Protein AF-A0A538FXE3-F1 (afdb_monomer)

Nearest PDB structures (foldseek):
  2egu-assembly1_A  TM=6.559E-01  e=1.914E-01  Geobacillus kaustophilus HTA426
  3vyw-assembly1_A  TM=4.425E-01  e=5.294E-02  Aquifex aeolicus VF5
  3vyw-assembly3_C  TM=4.329E-01  e=4.948E-02  Aquifex aeolicus VF5
  5d87-assembly1_A-2  TM=6.569E-01  e=1.667E+00  Staphylococcus aureus subsp. aureus str. Newman
  5b1i-assembly4_H  TM=5.007E-01  e=3.277E+00  Lactiplantibacillus plantarum WCFS1

Mean predicted aligned error: 6.43 Å

pLDDT: mean 82.27, std 12.7, range [37.41, 96.88]

Radius of gyration: 13.16 Å; Cα contacts (8 Å, |Δi|>4): 90; chains: 1; bounding box: 30×28×35 Å

Secondary structure (DSSP, 8-state):
-HHHHHHTTS--SEEEEEHHHHHH-HHHHHHHHHH-TT-EEEEEE-TTSPPPSSEEEESS--HHHHHHHHHHHHHTTTT--

Solvent-accessible surface area (backbone atoms only — not comparable to full-atom values):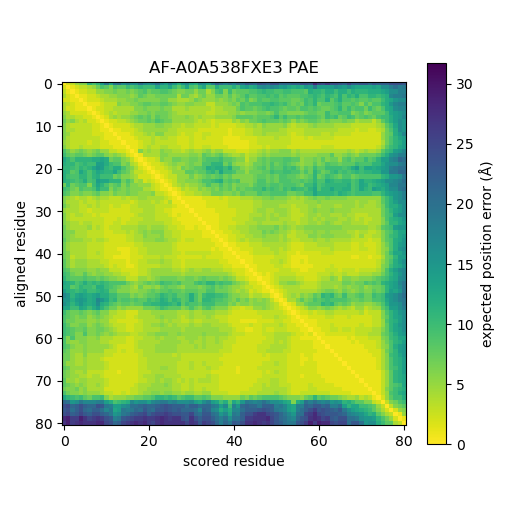 5030 Å² total; per-residue (Å²): 114,66,69,60,61,43,57,77,74,44,91,58,66,67,47,80,43,46,57,66,56,44,70,79,37,60,65,53,64,57,53,48,35,73,77,37,76,80,47,30,63,37,38,38,35,56,77,89,52,78,88,63,94,76,50,72,46,53,48,88,69,54,73,66,56,52,50,52,53,50,51,55,60,62,52,78,68,74,84,79,125

Sequence (81 aa):
MEALKLGERVRIDVLVDSLQLCRERPAFVERLRSIQPELRLVRVLDPDEPSSDGLTLRRPFSLEDLESAIAQALTRERLIG

Structure (mmCIF, N/CA/C/O backbone):
data_AF-A0A538FXE3-F1
#
_entry.id   AF-A0A538FXE3-F1
#
loop_
_atom_site.group_PDB
_atom_site.id
_atom_site.type_symbol
_atom_site.lab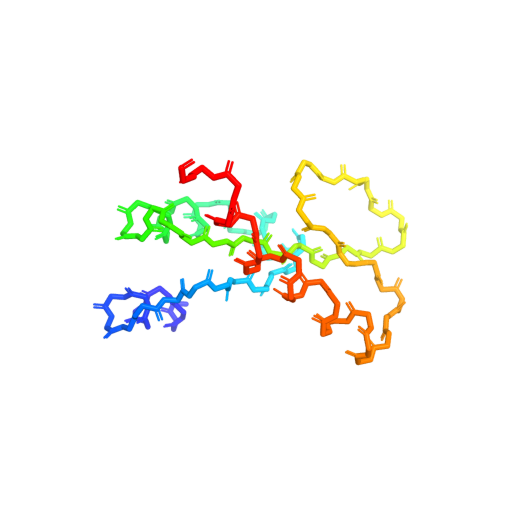el_atom_id
_atom_site.label_alt_id
_atom_site.label_comp_id
_atom_site.label_asym_id
_atom_site.label_entity_id
_atom_site.label_seq_id
_atom_site.pdbx_PDB_ins_code
_atom_site.Cartn_x
_atom_site.Cartn_y
_atom_site.Cartn_z
_atom_site.occupancy
_atom_site.B_iso_or_equiv
_atom_site.auth_seq_id
_atom_site.auth_comp_id
_atom_site.auth_asym_id
_atom_site.auth_atom_id
_atom_site.pdbx_PDB_model_num
ATOM 1 N N . MET A 1 1 ? -10.831 12.261 -4.420 1.00 57.34 1 MET A N 1
ATOM 2 C CA . MET A 1 1 ? -11.628 12.465 -3.185 1.00 57.34 1 MET A CA 1
ATOM 3 C C . MET A 1 1 ? -12.427 11.232 -2.781 1.00 57.34 1 MET A C 1
ATOM 5 O O . MET A 1 1 ? -12.750 11.118 -1.609 1.00 57.34 1 MET A O 1
ATOM 9 N N . GLU A 1 2 ? -12.734 10.319 -3.704 1.00 69.69 2 GLU A N 1
ATOM 10 C CA . GLU A 1 2 ? -13.530 9.118 -3.426 1.00 69.69 2 GLU A CA 1
ATOM 11 C C . GLU A 1 2 ? -12.856 8.151 -2.437 1.00 69.69 2 GLU A C 1
ATOM 13 O O . GLU A 1 2 ? -13.474 7.788 -1.446 1.00 69.69 2 GLU A O 1
ATOM 18 N N . ALA A 1 3 ? -11.561 7.861 -2.601 1.00 67.94 3 ALA A N 1
ATOM 19 C CA . ALA A 1 3 ? -10.831 6.957 -1.705 1.00 67.94 3 ALA A CA 1
ATOM 20 C C . ALA A 1 3 ? -10.690 7.467 -0.252 1.00 67.94 3 ALA A C 1
ATOM 22 O O . ALA A 1 3 ? -10.72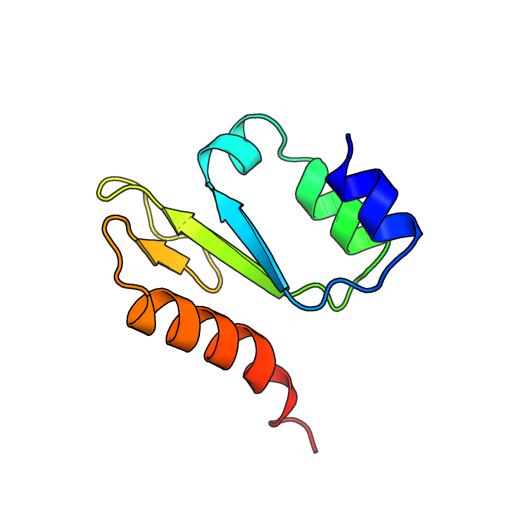6 6.671 0.679 1.00 67.94 3 ALA A O 1
ATOM 23 N N . LEU A 1 4 ? -10.589 8.787 -0.030 1.00 73.81 4 LEU A N 1
ATOM 24 C CA . LEU A 1 4 ? -10.545 9.344 1.333 1.00 73.81 4 LEU A CA 1
ATOM 25 C C . LEU A 1 4 ? -11.910 9.209 2.024 1.00 73.81 4 LEU A C 1
ATOM 27 O O . LEU A 1 4 ? -11.988 8.746 3.153 1.00 73.81 4 LEU A O 1
ATOM 31 N N . LYS A 1 5 ? -12.988 9.558 1.309 1.00 81.00 5 LYS A N 1
ATOM 32 C CA . LYS A 1 5 ? -14.366 9.384 1.794 1.00 81.00 5 LYS A CA 1
ATOM 33 C C . LYS A 1 5 ? -14.701 7.913 2.043 1.00 81.00 5 LYS A C 1
ATOM 35 O O . LYS A 1 5 ? -15.509 7.606 2.912 1.00 81.00 5 LYS A O 1
ATOM 40 N N . LEU A 1 6 ? -14.103 7.011 1.266 1.00 80.75 6 LEU A N 1
ATOM 41 C CA . LEU A 1 6 ? -14.217 5.575 1.474 1.00 80.75 6 LEU A CA 1
ATOM 42 C C . LEU A 1 6 ? -13.502 5.158 2.766 1.00 80.75 6 LEU A C 1
ATOM 44 O O . LEU A 1 6 ? -14.107 4.474 3.581 1.00 80.75 6 LEU A O 1
ATOM 48 N N . GLY A 1 7 ? -12.287 5.653 3.014 1.00 78.25 7 GLY A N 1
ATOM 49 C CA . GLY A 1 7 ? -11.554 5.416 4.264 1.00 78.25 7 GLY A CA 1
ATOM 50 C C . GLY A 1 7 ? -12.229 5.956 5.533 1.00 78.25 7 GLY A C 1
ATOM 51 O O . GLY A 1 7 ? -11.931 5.508 6.632 1.00 78.25 7 GLY A O 1
ATOM 52 N N . GLU A 1 8 ? -13.175 6.882 5.418 1.00 82.94 8 GLU A N 1
ATOM 53 C CA . GLU A 1 8 ? -14.006 7.304 6.558 1.00 82.94 8 GLU A CA 1
ATOM 54 C C . GLU A 1 8 ? -15.143 6.311 6.866 1.00 82.94 8 GLU A C 1
ATOM 56 O O . GLU A 1 8 ? -15.763 6.388 7.923 1.00 82.94 8 GLU A O 1
ATOM 61 N N . ARG A 1 9 ? -15.451 5.393 5.940 1.00 87.44 9 ARG A N 1
ATOM 62 C CA . ARG A 1 9 ? -16.620 4.497 5.998 1.00 87.44 9 ARG A CA 1
ATOM 63 C C . ARG A 1 9 ? -16.260 3.022 6.099 1.00 87.44 9 ARG A C 1
ATOM 65 O O . ARG A 1 9 ? -17.062 2.246 6.609 1.00 87.44 9 ARG A O 1
ATOM 72 N N . VAL A 1 10 ? -15.098 2.630 5.584 1.00 87.12 10 VAL A N 1
ATOM 73 C CA . VAL A 1 10 ? -14.621 1.245 5.596 1.00 87.12 10 VAL A CA 1
ATOM 74 C C . VAL A 1 10 ? -13.173 1.186 6.049 1.00 87.12 10 VAL A C 1
ATOM 76 O O . VAL A 1 10 ? -12.379 2.075 5.738 1.00 87.12 10 VAL A O 1
ATOM 79 N N . ARG A 1 11 ? -12.823 0.106 6.746 1.00 87.50 11 ARG A N 1
ATOM 80 C CA . ARG A 1 11 ? -11.431 -0.250 7.014 1.00 87.50 11 ARG A CA 1
ATOM 81 C C . ARG A 1 11 ? -10.777 -0.704 5.709 1.00 87.50 11 ARG A C 1
ATOM 83 O O . ARG A 1 11 ? -11.342 -1.516 4.983 1.00 87.50 11 ARG A O 1
ATOM 90 N N . ILE A 1 12 ? -9.603 -0.162 5.424 1.00 89.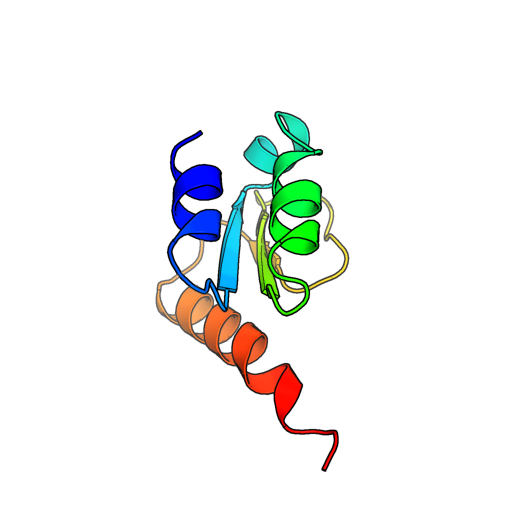00 12 ILE A N 1
ATOM 91 C CA . ILE A 1 12 ? -8.763 -0.511 4.286 1.00 89.00 12 ILE A CA 1
ATOM 92 C C . ILE A 1 12 ? -7.493 -1.122 4.869 1.00 89.00 12 ILE A C 1
ATOM 94 O O . ILE A 1 12 ? -6.685 -0.421 5.471 1.00 89.00 12 ILE A O 1
ATOM 98 N N . ASP A 1 13 ? -7.310 -2.427 4.693 1.00 88.00 13 ASP A N 1
ATOM 99 C CA . ASP A 1 13 ? -6.112 -3.108 5.199 1.00 88.00 13 ASP A CA 1
ATOM 100 C C . ASP A 1 13 ? -4.890 -2.828 4.320 1.00 88.00 13 ASP A C 1
ATOM 102 O O . ASP A 1 13 ? -3.779 -2.645 4.817 1.00 88.00 13 ASP A O 1
ATOM 106 N N . VAL A 1 14 ? -5.098 -2.748 3.001 1.00 90.44 14 VAL A N 1
ATOM 107 C CA . VAL A 1 14 ? -4.039 -2.510 2.016 1.00 90.44 14 VAL A CA 1
ATOM 108 C C . VAL A 1 14 ? -4.487 -1.465 1.001 1.00 90.44 14 VAL A C 1
ATOM 110 O O . VAL A 1 14 ? -5.505 -1.625 0.329 1.00 90.44 14 VAL A O 1
ATOM 113 N N . LEU A 1 15 ? -3.686 -0.413 0.851 1.00 89.69 15 LEU A N 1
ATOM 114 C CA . LEU A 1 15 ? -3.772 0.537 -0.250 1.00 89.69 15 LEU A CA 1
ATOM 115 C C . LEU A 1 15 ? -2.695 0.209 -1.285 1.00 89.69 15 LEU A C 1
ATOM 117 O O . LEU A 1 15 ? -1.503 0.202 -0.973 1.00 89.69 15 LEU A O 1
ATOM 121 N N . VAL A 1 16 ? -3.117 -0.016 -2.527 1.00 90.06 16 VAL A N 1
ATOM 122 C CA . VAL A 1 16 ? -2.217 -0.073 -3.682 1.00 90.06 16 VAL A CA 1
ATOM 123 C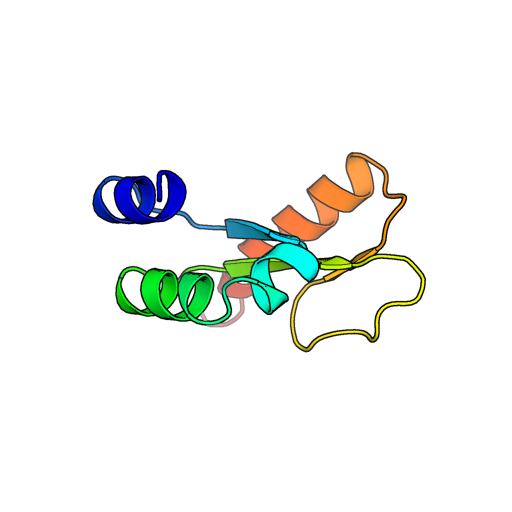 C . VAL A 1 16 ? -2.231 1.295 -4.345 1.00 90.06 16 VAL A C 1
ATOM 125 O O . VAL A 1 16 ? -3.289 1.759 -4.771 1.00 90.06 16 VAL A O 1
ATOM 128 N N . ASP A 1 17 ? -1.075 1.948 -4.414 1.00 87.38 17 ASP A N 1
ATOM 129 C CA . ASP A 1 17 ? -0.958 3.288 -4.987 1.00 87.38 17 ASP A CA 1
ATOM 130 C C . ASP A 1 17 ? 0.207 3.389 -5.973 1.00 87.38 17 ASP A C 1
ATOM 132 O O . ASP A 1 17 ? 1.236 2.747 -5.794 1.00 87.38 17 ASP A O 1
ATOM 136 N N . SER A 1 18 ? 0.068 4.217 -7.004 1.00 82.69 18 SER A N 1
ATOM 137 C CA . SER A 1 18 ? 1.158 4.541 -7.930 1.00 82.69 18 SER A CA 1
ATOM 138 C C . SER A 1 18 ? 2.003 5.701 -7.407 1.00 82.69 18 SER A C 1
ATOM 140 O O . SER A 1 18 ? 1.479 6.640 -6.802 1.00 82.69 18 SER A O 1
ATOM 142 N N . LEU A 1 19 ? 3.311 5.695 -7.685 1.00 72.00 19 LEU A N 1
ATOM 143 C CA . LEU A 1 19 ? 4.184 6.795 -7.259 1.00 72.00 19 LEU A CA 1
ATOM 144 C C . LEU A 1 19 ? 3.757 8.150 -7.850 1.00 72.00 19 LEU A C 1
ATOM 146 O O . LEU A 1 19 ? 3.929 9.181 -7.200 1.00 72.00 19 LEU A O 1
ATOM 150 N N . GLN A 1 20 ? 3.149 8.153 -9.040 1.00 70.88 20 GLN A N 1
ATOM 151 C CA . GLN A 1 20 ? 2.580 9.351 -9.664 1.00 70.88 20 GLN A CA 1
ATOM 152 C C . GLN A 1 20 ? 1.493 9.991 -8.791 1.00 70.88 20 GLN A C 1
ATOM 154 O O . GLN A 1 20 ? 1.567 11.186 -8.508 1.00 70.88 20 GLN A O 1
ATOM 159 N N . LEU A 1 21 ? 0.550 9.204 -8.263 1.00 68.06 21 LEU A N 1
ATOM 160 C CA . LEU A 1 21 ? -0.494 9.720 -7.373 1.00 68.06 21 LEU A CA 1
ATOM 161 C C . LEU A 1 21 ? 0.093 10.242 -6.049 1.00 68.06 21 LEU A C 1
ATOM 163 O O . LEU A 1 21 ? -0.339 11.280 -5.549 1.00 68.06 21 LEU A O 1
ATOM 167 N N . CYS A 1 22 ? 1.116 9.568 -5.510 1.00 67.81 22 CYS A N 1
ATOM 168 C CA . CYS A 1 22 ? 1.870 10.046 -4.347 1.00 67.81 22 CYS A CA 1
ATOM 169 C C . CYS A 1 22 ? 2.578 11.385 -4.618 1.00 67.81 22 CYS A C 1
ATOM 171 O O . CYS A 1 22 ? 2.586 12.252 -3.746 1.00 67.81 22 CYS A O 1
ATOM 173 N N . ARG A 1 23 ? 3.164 11.582 -5.807 1.00 70.88 23 ARG A N 1
ATOM 174 C CA . ARG A 1 23 ? 3.802 12.855 -6.196 1.00 70.88 23 ARG A CA 1
ATOM 175 C C . ARG A 1 23 ? 2.782 13.974 -6.374 1.00 70.88 23 ARG A C 1
ATOM 177 O O . ARG A 1 23 ? 3.017 15.089 -5.922 1.00 70.88 23 ARG A O 1
ATOM 184 N N . GLU A 1 24 ? 1.648 13.678 -6.998 1.00 75.19 24 GLU A N 1
ATOM 185 C CA . GLU A 1 24 ? 0.571 14.650 -7.199 1.00 75.19 24 GLU A CA 1
ATOM 186 C C . GLU A 1 24 ? -0.144 15.007 -5.892 1.00 75.19 24 GLU A C 1
ATOM 188 O O . GLU A 1 24 ? -0.657 16.118 -5.737 1.00 75.19 24 GLU A O 1
ATOM 193 N N . ARG A 1 25 ? -0.228 14.057 -4.952 1.00 73.81 25 ARG A N 1
ATOM 194 C CA . ARG A 1 25 ? -1.005 14.188 -3.712 1.00 73.81 25 ARG A CA 1
ATOM 195 C C . ARG A 1 25 ? -0.296 13.544 -2.517 1.00 73.81 25 ARG A C 1
ATOM 197 O O . ARG A 1 25 ? -0.843 12.621 -1.911 1.00 73.81 25 ARG A O 1
ATOM 204 N N . PRO A 1 26 ? 0.854 14.083 -2.085 1.00 70.19 26 PRO A N 1
ATOM 205 C CA . PRO A 1 26 ? 1.637 13.509 -0.987 1.00 70.19 26 PRO A CA 1
ATOM 206 C C . PRO A 1 26 ? 0.848 13.435 0.328 1.00 70.19 26 PRO A C 1
ATOM 208 O O . PRO A 1 26 ? 0.993 12.495 1.101 1.00 70.19 26 PRO A O 1
ATOM 211 N N . ALA A 1 27 ? -0.071 14.379 0.551 1.00 79.94 27 ALA A N 1
ATOM 212 C CA . ALA A 1 27 ? -0.917 14.407 1.739 1.00 79.94 27 ALA A CA 1
ATOM 213 C C . ALA A 1 27 ? -2.037 13.347 1.746 1.00 79.94 27 ALA A C 1
ATOM 215 O O . ALA A 1 27 ? -2.708 13.193 2.762 1.00 79.94 27 ALA A O 1
ATOM 216 N N . PHE A 1 28 ? -2.306 12.645 0.639 1.00 83.25 28 PHE A N 1
ATOM 217 C CA . PHE A 1 28 ? -3.412 11.683 0.585 1.00 83.25 28 PHE A CA 1
ATOM 218 C C . PHE A 1 28 ? -3.153 10.468 1.481 1.00 83.25 28 PHE A C 1
ATOM 220 O O . PHE A 1 28 ? -3.981 10.159 2.337 1.00 83.25 28 PHE A O 1
ATOM 227 N N . VAL A 1 29 ? -1.993 9.828 1.316 1.00 83.31 29 VAL A N 1
ATOM 228 C CA . VAL A 1 29 ? -1.603 8.653 2.108 1.00 83.31 29 VAL A CA 1
ATOM 229 C C . VAL A 1 29 ? -1.461 9.022 3.582 1.00 83.31 29 VAL A C 1
ATOM 231 O O . VAL A 1 29 ? -1.981 8.311 4.436 1.00 83.31 29 VAL A O 1
ATOM 234 N N . GLU A 1 30 ? -0.844 10.166 3.884 1.00 85.56 30 GLU A N 1
ATOM 235 C CA . GLU A 1 30 ? -0.679 10.643 5.263 1.00 85.56 30 GLU A CA 1
ATOM 236 C C . GLU A 1 30 ? -2.023 10.913 5.947 1.00 85.56 30 GLU A C 1
ATOM 238 O O . GLU A 1 30 ? -2.246 10.505 7.086 1.00 85.56 30 GLU A O 1
ATOM 243 N N . ARG A 1 31 ? -2.978 11.523 5.235 1.00 86.88 31 ARG A N 1
ATOM 244 C CA . ARG A 1 31 ? -4.332 11.713 5.770 1.00 86.88 31 ARG A CA 1
ATOM 245 C C . ARG A 1 31 ? -5.047 10.387 5.989 1.00 86.88 31 ARG A C 1
ATOM 247 O O . ARG A 1 31 ? -5.688 10.226 7.023 1.00 86.88 31 ARG A O 1
ATOM 254 N N . LEU A 1 32 ? -4.935 9.438 5.062 1.00 86.62 32 LEU A N 1
ATOM 255 C CA . LEU A 1 32 ? -5.571 8.132 5.225 1.00 86.62 32 LEU A CA 1
ATOM 256 C C . LEU A 1 32 ? -4.964 7.353 6.401 1.00 86.62 32 LEU A C 1
ATOM 258 O O . LEU A 1 32 ? -5.710 6.785 7.188 1.00 86.62 32 LEU A O 1
ATOM 262 N N . ARG A 1 33 ? -3.641 7.425 6.590 1.00 86.75 33 ARG A N 1
ATOM 263 C CA . ARG A 1 33 ? -2.941 6.869 7.760 1.00 86.75 33 ARG A CA 1
ATOM 264 C C . ARG A 1 33 ? -3.335 7.535 9.074 1.00 86.75 33 ARG A C 1
ATOM 266 O O . ARG A 1 33 ? -3.398 6.856 10.089 1.00 86.75 33 ARG A O 1
ATOM 273 N N . SER A 1 34 ? -3.640 8.835 9.064 1.00 89.06 34 SER A N 1
ATOM 274 C CA . SER A 1 34 ? -4.138 9.518 10.268 1.00 89.06 34 SER A CA 1
ATOM 275 C C . SER A 1 34 ? -5.504 8.991 10.728 1.00 89.06 34 SER A C 1
ATOM 277 O O . SER A 1 34 ? -5.786 8.990 11.922 1.00 89.06 34 SER A O 1
ATOM 279 N N . ILE A 1 35 ? -6.331 8.516 9.789 1.00 89.19 35 ILE A N 1
ATOM 280 C CA . ILE A 1 35 ? -7.643 7.910 10.064 1.00 89.19 35 ILE A CA 1
ATOM 281 C C . ILE A 1 35 ? -7.485 6.414 10.371 1.00 89.19 35 ILE A C 1
ATOM 283 O O . ILE A 1 35 ? -8.165 5.884 11.245 1.00 89.19 35 ILE A O 1
ATOM 287 N N . GLN A 1 36 ? -6.589 5.735 9.653 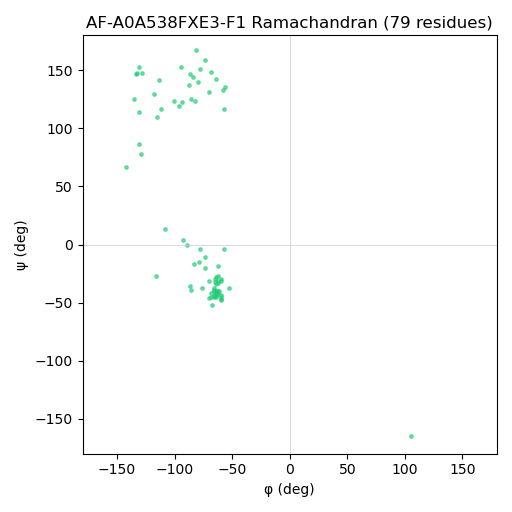1.00 89.19 36 GLN A N 1
ATOM 288 C CA . GLN A 1 36 ? -6.361 4.293 9.729 1.00 89.19 36 GLN A CA 1
ATOM 289 C C . GLN A 1 36 ? -4.859 3.998 9.867 1.00 89.19 36 GLN A C 1
ATOM 291 O O . GLN A 1 36 ? -4.180 3.760 8.866 1.00 89.19 36 GLN A O 1
ATOM 296 N N . PRO A 1 37 ? -4.317 3.999 11.098 1.00 87.44 37 PRO A N 1
ATOM 297 C CA . PRO A 1 37 ? -2.882 3.818 11.330 1.00 87.44 37 PRO A CA 1
ATOM 298 C C . PRO A 1 37 ? -2.348 2.457 10.868 1.00 87.44 37 PRO A C 1
ATOM 300 O O . PRO A 1 37 ? -1.180 2.342 10.509 1.00 87.44 37 PRO A O 1
ATOM 303 N N . GLU A 1 38 ? -3.208 1.435 10.849 1.00 88.19 38 GLU A N 1
ATOM 304 C CA . GLU A 1 38 ? -2.866 0.069 10.430 1.00 88.19 38 GLU A CA 1
ATOM 305 C C . GLU A 1 38 ? -2.782 -0.099 8.901 1.00 88.19 38 GLU A C 1
ATOM 307 O O . GLU A 1 38 ? -2.409 -1.169 8.418 1.00 88.19 38 GLU A O 1
ATOM 312 N N . LEU A 1 39 ? -3.097 0.951 8.131 1.00 88.31 39 LEU A N 1
ATOM 313 C CA . LEU A 1 39 ? -3.091 0.927 6.672 1.00 88.31 39 LEU A CA 1
ATOM 314 C C . LEU A 1 39 ? -1.717 0.519 6.116 1.00 88.31 39 LEU A C 1
ATOM 316 O O . LEU A 1 39 ? -0.723 1.253 6.221 1.00 88.31 39 LEU A O 1
ATOM 320 N N . ARG A 1 40 ? -1.683 -0.615 5.413 1.00 88.62 40 ARG A N 1
ATOM 321 C CA . ARG A 1 40 ? -0.507 -1.083 4.672 1.00 88.62 40 ARG A CA 1
ATOM 322 C C . ARG A 1 40 ? -0.478 -0.420 3.297 1.00 88.62 40 ARG A C 1
ATOM 324 O O . ARG A 1 40 ? -1.514 -0.214 2.669 1.00 88.62 40 ARG A O 1
ATOM 331 N N . LEU A 1 41 ? 0.719 -0.115 2.805 1.00 88.56 41 LEU A N 1
ATOM 332 C CA . LEU A 1 41 ? 0.911 0.487 1.486 1.00 88.56 41 LEU A CA 1
ATOM 333 C C . LEU A 1 41 ? 1.724 -0.451 0.593 1.00 88.56 41 LEU A C 1
ATOM 335 O O . LEU A 1 41 ? 2.812 -0.877 0.984 1.00 88.56 41 LEU A O 1
ATOM 339 N N . VAL A 1 42 ? 1.218 -0.699 -0.613 1.00 91.31 42 VAL A N 1
ATOM 340 C CA . VAL A 1 42 ? 1.965 -1.301 -1.723 1.00 91.31 42 VAL A CA 1
ATOM 341 C C . VAL A 1 42 ? 2.131 -0.235 -2.799 1.00 91.31 42 VAL A C 1
ATOM 343 O O . VAL A 1 42 ? 1.143 0.251 -3.351 1.00 91.31 42 VAL A O 1
ATOM 346 N N . ARG A 1 43 ? 3.374 0.161 -3.089 1.00 90.19 43 ARG A N 1
ATOM 347 C CA . ARG A 1 43 ? 3.658 1.174 -4.115 1.00 90.19 43 ARG A CA 1
ATOM 348 C C . ARG A 1 43 ? 3.947 0.543 -5.466 1.00 90.19 43 ARG A C 1
ATOM 350 O O . ARG A 1 43 ? 4.905 -0.210 -5.606 1.00 90.19 43 ARG A O 1
ATOM 357 N N . VAL A 1 44 ? 3.169 0.925 -6.466 1.00 91.56 44 VAL A N 1
ATOM 358 C CA . VAL A 1 44 ? 3.428 0.619 -7.866 1.00 91.56 44 VAL A CA 1
ATOM 359 C C . VAL A 1 44 ? 4.433 1.622 -8.423 1.00 91.56 44 VAL A C 1
ATOM 361 O O . VAL A 1 44 ? 4.201 2.832 -8.369 1.00 91.56 44 VAL A O 1
ATOM 364 N N . LEU A 1 45 ? 5.536 1.096 -8.945 1.00 90.31 45 LEU A N 1
ATOM 365 C CA . LEU A 1 45 ? 6.647 1.853 -9.512 1.00 90.31 45 LEU A CA 1
ATOM 366 C C . LEU A 1 45 ? 6.750 1.590 -11.014 1.00 90.31 45 LEU A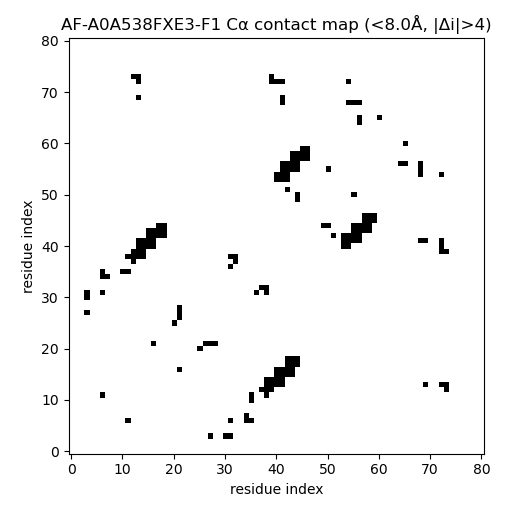 C 1
ATOM 368 O O . LEU A 1 45 ? 6.588 0.449 -11.459 1.00 90.31 45 LEU A O 1
ATOM 372 N N . ASP A 1 46 ? 7.069 2.621 -11.786 1.00 90.12 46 ASP A N 1
ATOM 373 C CA . ASP A 1 46 ? 7.536 2.435 -13.162 1.00 90.12 46 ASP A CA 1
ATOM 374 C C . ASP A 1 46 ? 8.997 1.899 -13.157 1.00 90.12 46 ASP A C 1
ATOM 376 O O . ASP A 1 46 ? 9.696 2.020 -12.142 1.00 90.12 46 ASP A O 1
ATO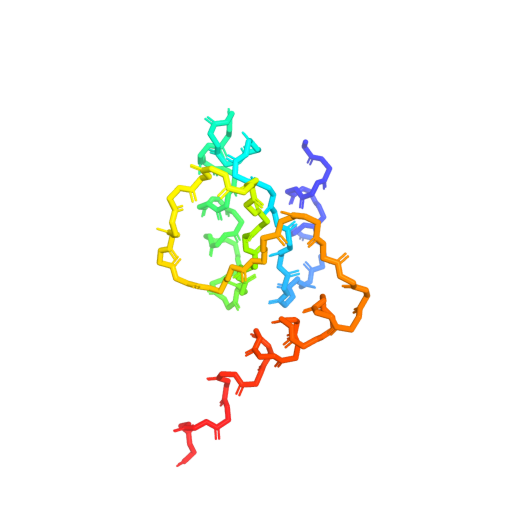M 380 N N . PRO A 1 47 ? 9.482 1.257 -14.243 1.00 86.88 47 PRO A N 1
ATOM 381 C CA . PRO A 1 47 ? 10.779 0.564 -14.271 1.00 86.88 47 PRO A CA 1
ATOM 382 C C . PRO A 1 47 ? 11.960 1.423 -13.816 1.00 86.88 47 PRO A C 1
ATOM 384 O O . PRO A 1 47 ? 12.838 0.934 -13.106 1.00 86.88 47 PRO A O 1
ATOM 387 N N . ASP A 1 48 ? 11.937 2.702 -14.183 1.00 86.44 48 ASP A N 1
ATOM 388 C CA . ASP A 1 48 ? 13.014 3.663 -13.940 1.00 86.44 48 ASP A CA 1
ATOM 389 C C . ASP A 1 48 ? 12.873 4.394 -12.599 1.00 86.44 48 ASP A C 1
ATOM 391 O O . ASP A 1 48 ? 13.702 5.234 -12.243 1.0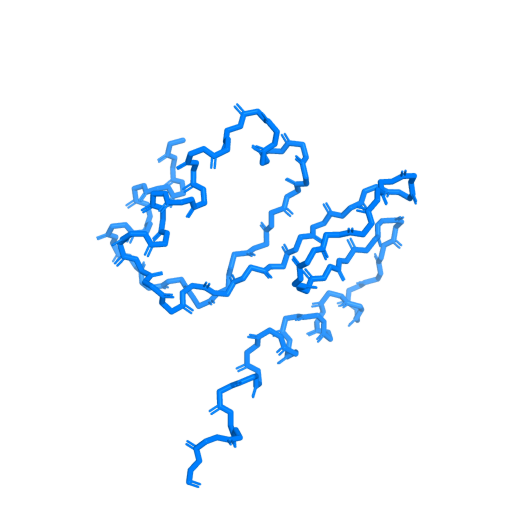0 86.44 48 ASP A O 1
ATOM 395 N N . GLU A 1 49 ? 11.821 4.102 -11.829 1.00 85.88 49 GLU A N 1
ATOM 396 C CA . GLU A 1 49 ? 11.606 4.770 -10.555 1.00 85.88 49 GLU A CA 1
ATOM 397 C C . GLU A 1 49 ? 12.495 4.174 -9.450 1.00 85.88 49 GLU A C 1
ATOM 399 O O . GLU A 1 49 ? 12.695 2.950 -9.364 1.00 85.88 49 GLU A O 1
ATOM 404 N N . PRO A 1 50 ? 13.056 5.033 -8.578 1.00 82.50 50 PRO A N 1
ATOM 405 C CA . PRO A 1 50 ? 13.853 4.572 -7.456 1.00 82.50 50 PRO A CA 1
ATOM 406 C C . PRO A 1 50 ? 12.980 3.753 -6.504 1.00 82.50 50 PRO A C 1
ATOM 408 O O . PRO A 1 50 ? 11.814 4.077 -6.265 1.00 82.50 50 PRO A O 1
ATOM 411 N N . SER A 1 51 ? 13.559 2.690 -5.943 1.00 76.25 51 SER A N 1
ATOM 412 C CA . SER A 1 51 ? 12.888 1.912 -4.905 1.00 76.25 51 SER A CA 1
ATOM 413 C C . SER A 1 51 ? 12.544 2.823 -3.724 1.00 76.25 51 SER A C 1
ATOM 415 O O . SER A 1 51 ? 13.370 3.613 -3.271 1.00 76.25 51 SER A O 1
ATOM 417 N N . SER A 1 52 ? 11.312 2.714 -3.241 1.00 71.62 52 SER A N 1
ATOM 418 C CA . SER A 1 52 ? 10.848 3.393 -2.032 1.00 71.62 52 SER A CA 1
ATOM 419 C C . SER A 1 52 ? 10.998 2.465 -0.836 1.00 71.62 52 SER A C 1
ATOM 421 O O . SER A 1 52 ? 10.858 1.252 -0.987 1.00 71.62 52 SER A O 1
ATOM 423 N N . ASP A 1 53 ? 11.165 3.036 0.357 1.00 68.75 53 ASP A N 1
ATOM 424 C CA . ASP A 1 53 ? 10.957 2.286 1.593 1.00 68.75 53 ASP A CA 1
ATOM 425 C C . ASP A 1 53 ? 9.541 1.700 1.622 1.00 68.75 53 ASP A C 1
ATOM 427 O O . ASP A 1 53 ? 8.560 2.377 1.284 1.00 68.75 53 ASP A O 1
ATOM 431 N N . GLY A 1 54 ? 9.450 0.431 2.019 1.00 79.00 54 GLY A N 1
ATOM 432 C CA . GLY A 1 54 ? 8.204 -0.327 2.071 1.00 79.00 54 GLY A CA 1
ATOM 433 C C . GLY A 1 54 ? 8.050 -1.356 0.952 1.00 79.00 54 GLY A C 1
ATOM 434 O O . GLY A 1 54 ? 9.012 -1.765 0.305 1.00 79.00 54 GLY A O 1
ATOM 435 N N . LEU A 1 55 ? 6.818 -1.835 0.781 1.00 88.75 55 LEU A N 1
ATOM 436 C CA . LEU A 1 55 ? 6.498 -2.877 -0.186 1.00 88.75 55 LEU A CA 1
ATOM 437 C C . LEU A 1 55 ? 6.235 -2.240 -1.550 1.00 88.75 55 LEU A C 1
ATOM 439 O O . LEU A 1 55 ? 5.422 -1.320 -1.664 1.00 88.75 55 LEU A O 1
ATOM 443 N N . THR A 1 56 ? 6.954 -2.696 -2.572 1.00 90.94 56 THR A N 1
ATOM 444 C CA . THR A 1 56 ? 6.919 -2.098 -3.911 1.00 90.94 56 THR A CA 1
ATOM 445 C C . THR A 1 56 ? 6.662 -3.158 -4.975 1.00 90.94 56 THR A C 1
ATOM 447 O O . THR A 1 56 ? 7.072 -4.305 -4.824 1.00 90.94 56 THR A O 1
ATOM 450 N N . LEU A 1 57 ? 5.973 -2.764 -6.044 1.00 92.31 57 LEU A N 1
ATOM 451 C CA . LEU A 1 57 ? 5.629 -3.599 -7.190 1.00 92.31 57 LEU A CA 1
ATOM 452 C C . LEU A 1 57 ? 6.002 -2.841 -8.471 1.00 92.31 57 LEU A C 1
ATOM 454 O O . LEU A 1 57 ? 5.437 -1.785 -8.753 1.00 92.31 57 LEU A O 1
ATOM 458 N N . ARG A 1 58 ? 6.984 -3.332 -9.233 1.00 91.50 58 ARG A N 1
ATOM 459 C CA . ARG A 1 58 ? 7.447 -2.665 -10.464 1.00 91.50 58 ARG A CA 1
ATOM 460 C C . ARG A 1 58 ? 6.620 -3.098 -11.666 1.00 91.50 58 ARG A C 1
ATOM 462 O O . ARG A 1 58 ? 6.348 -4.279 -11.829 1.00 91.50 58 ARG A O 1
ATOM 469 N N . ARG A 1 59 ? 6.248 -2.149 -12.524 1.00 91.06 59 ARG A N 1
ATOM 470 C CA . ARG A 1 59 ? 5.618 -2.435 -13.819 1.00 91.06 59 ARG A CA 1
ATOM 471 C C . ARG A 1 59 ? 6.658 -2.878 -14.863 1.00 91.06 59 ARG A C 1
ATOM 473 O O . ARG A 1 59 ? 7.780 -2.382 -14.821 1.00 91.06 59 ARG A O 1
ATOM 480 N N . PRO A 1 60 ? 6.263 -3.707 -15.849 1.00 93.75 60 PRO A N 1
ATOM 481 C CA . PRO A 1 60 ? 5.043 -4.515 -15.844 1.00 93.75 60 PRO A CA 1
ATOM 482 C C . PRO A 1 60 ? 5.132 -5.624 -14.782 1.00 93.75 60 PRO A C 1
ATOM 484 O O . PRO A 1 60 ? 6.213 -6.137 -14.516 1.00 93.75 60 PRO A O 1
ATOM 487 N N . PHE A 1 61 ? 3.994 -5.997 -14.198 1.00 93.31 61 PHE A N 1
ATOM 488 C CA . PHE A 1 61 ? 3.890 -7.093 -13.232 1.00 93.31 61 PHE A CA 1
ATOM 489 C C . PHE A 1 61 ? 2.742 -8.029 -13.612 1.00 93.31 61 PHE A C 1
ATOM 491 O O . PHE A 1 61 ? 1.771 -7.610 -14.251 1.00 93.31 61 PHE A O 1
ATOM 498 N N . SER A 1 62 ? 2.853 -9.293 -13.219 1.00 95.94 62 SER A N 1
ATOM 499 C CA . SER A 1 62 ? 1.791 -10.283 -13.368 1.00 95.94 62 SER A CA 1
ATOM 500 C C . SER A 1 62 ? 0.754 -10.177 -12.241 1.00 95.94 62 SER A C 1
ATOM 502 O O . SER A 1 62 ? 0.972 -9.528 -11.218 1.00 95.94 62 SER A O 1
ATOM 504 N N . LEU A 1 63 ? -0.393 -10.841 -12.408 1.00 95.12 63 LEU A N 1
ATOM 505 C CA . LEU A 1 63 ? -1.371 -10.959 -11.320 1.00 95.12 63 LEU A CA 1
ATOM 506 C C . LEU A 1 63 ? -0.801 -11.722 -10.115 1.00 95.12 63 LEU A C 1
ATOM 508 O O . LEU A 1 63 ? -1.123 -11.375 -8.984 1.00 95.12 63 LEU A O 1
ATOM 512 N N . GLU A 1 64 ? 0.075 -12.700 -10.352 1.00 96.88 64 GLU A N 1
ATOM 513 C CA . GLU A 1 64 ? 0.760 -13.458 -9.299 1.00 96.88 64 GLU A CA 1
ATOM 514 C C . GLU A 1 64 ? 1.709 -12.560 -8.490 1.00 96.88 64 GLU A C 1
ATOM 516 O O . GLU A 1 64 ? 1.733 -12.622 -7.260 1.00 96.88 64 GLU A O 1
ATOM 521 N N . ASP A 1 65 ? 2.421 -11.645 -9.154 1.00 94.44 65 ASP A N 1
ATOM 522 C CA . ASP A 1 65 ? 3.274 -10.664 -8.473 1.00 94.44 65 ASP A CA 1
ATOM 523 C C . ASP A 1 65 ? 2.449 -9.725 -7.581 1.00 94.44 65 ASP A C 1
ATOM 525 O O . ASP A 1 65 ? 2.853 -9.405 -6.459 1.00 94.44 65 ASP A O 1
ATOM 529 N N . LEU A 1 66 ? 1.273 -9.299 -8.058 1.00 93.56 66 LEU A N 1
ATOM 530 C CA . LEU A 1 66 ? 0.348 -8.479 -7.275 1.00 93.56 66 LEU A CA 1
ATOM 531 C C . LEU A 1 66 ? -0.199 -9.251 -6.068 1.00 93.56 66 LEU A C 1
ATOM 533 O O . LEU A 1 66 ? -0.225 -8.711 -4.962 1.00 93.56 66 LEU A O 1
ATOM 537 N N . GLU A 1 67 ? -0.611 -10.504 -6.262 1.00 94.75 67 GLU A N 1
ATOM 538 C CA . GLU A 1 67 ? -1.092 -11.372 -5.185 1.00 94.75 67 GLU A CA 1
ATOM 539 C C . GLU A 1 67 ? -0.012 -11.573 -4.118 1.00 94.75 67 GLU A C 1
ATOM 541 O O . GLU A 1 67 ? -0.266 -11.356 -2.931 1.00 94.75 67 GLU A O 1
ATOM 546 N N . SER A 1 68 ? 1.216 -11.882 -4.536 1.00 93.69 68 SER A N 1
ATOM 547 C CA . SER A 1 68 ? 2.368 -12.023 -3.643 1.00 93.69 68 SER A CA 1
ATOM 548 C C . SER A 1 68 ? 2.649 -10.735 -2.869 1.00 93.69 68 SER A C 1
ATOM 550 O O . SER A 1 68 ? 2.855 -10.768 -1.652 1.00 93.69 68 SER A O 1
ATOM 552 N N . ALA A 1 69 ? 2.601 -9.578 -3.536 1.00 92.69 69 ALA A N 1
ATOM 553 C CA . ALA A 1 69 ? 2.807 -8.288 -2.889 1.00 92.69 69 ALA A CA 1
ATOM 554 C C . ALA A 1 69 ? 1.729 -7.994 -1.831 1.00 92.69 69 ALA A C 1
ATOM 556 O O . ALA A 1 69 ? 2.051 -7.564 -0.720 1.00 92.69 69 ALA A O 1
ATOM 557 N N . ILE A 1 70 ? 0.458 -8.271 -2.137 1.00 92.06 70 ILE A N 1
ATOM 558 C CA . ILE A 1 70 ? -0.656 -8.103 -1.193 1.00 92.06 70 ILE A CA 1
ATOM 559 C C . ILE A 1 70 ? -0.527 -9.083 -0.022 1.00 92.06 70 ILE A C 1
ATOM 561 O O . ILE A 1 70 ? -0.661 -8.680 1.134 1.00 92.06 70 ILE A O 1
ATOM 565 N N . ALA A 1 71 ? -0.209 -10.351 -0.285 1.00 92.44 71 ALA A N 1
ATOM 566 C CA . ALA A 1 71 ? -0.031 -11.363 0.753 1.00 92.44 71 ALA A CA 1
ATOM 567 C C . ALA A 1 71 ? 1.091 -10.979 1.728 1.00 92.44 71 ALA A C 1
ATOM 569 O O . ALA A 1 71 ? 0.910 -11.028 2.949 1.00 92.44 71 ALA A O 1
ATOM 570 N N . GLN A 1 72 ? 2.233 -10.516 1.213 1.00 91.38 72 GLN A N 1
ATOM 571 C CA . GLN A 1 72 ? 3.324 -9.992 2.036 1.00 91.38 72 GLN A CA 1
ATOM 572 C C . GLN A 1 72 ? 2.898 -8.740 2.817 1.00 91.38 72 GLN A C 1
ATOM 574 O O . GLN A 1 72 ? 3.225 -8.602 4.001 1.00 91.38 72 GLN A O 1
ATOM 579 N N . ALA A 1 73 ? 2.129 -7.851 2.178 1.00 90.06 73 ALA A N 1
ATOM 580 C CA . ALA A 1 73 ? 1.593 -6.656 2.813 1.00 90.06 73 ALA A CA 1
ATOM 581 C C . ALA A 1 73 ? 0.618 -6.984 3.939 1.00 90.06 73 ALA A C 1
ATOM 583 O O . ALA A 1 73 ? 0.565 -6.195 4.866 1.00 90.06 73 ALA A O 1
ATOM 584 N N . LEU A 1 74 ? -0.087 -8.117 3.919 1.00 89.00 74 LEU A N 1
ATOM 585 C CA . LEU A 1 74 ? -0.975 -8.571 4.999 1.00 89.00 74 LEU A CA 1
ATOM 586 C C . LEU A 1 74 ? -0.230 -9.375 6.083 1.00 89.00 74 LEU A C 1
ATOM 588 O O . LEU A 1 74 ? -0.479 -9.198 7.273 1.00 89.00 74 LEU A O 1
ATOM 592 N N . THR A 1 75 ? 0.772 -10.177 5.714 1.00 85.62 75 THR A N 1
ATOM 593 C CA . THR A 1 75 ? 1.430 -11.142 6.624 1.00 85.62 75 THR A CA 1
ATOM 594 C C . THR A 1 75 ? 2.357 -10.514 7.674 1.00 85.62 75 THR A C 1
ATOM 596 O O . THR A 1 75 ? 2.601 -11.131 8.711 1.00 85.62 75 THR A O 1
ATOM 599 N N . ARG A 1 76 ? 2.833 -9.273 7.483 1.00 63.53 76 ARG A N 1
ATOM 600 C CA . ARG A 1 76 ? 3.710 -8.561 8.447 1.00 63.53 76 ARG A CA 1
ATOM 601 C C . ARG A 1 76 ? 3.148 -8.398 9.877 1.00 63.53 76 ARG A C 1
ATOM 603 O O . ARG A 1 76 ? 3.873 -7.935 10.746 1.00 63.53 76 ARG A O 1
ATOM 610 N N . GLU A 1 77 ? 1.913 -8.818 10.138 1.00 55.72 77 GLU A N 1
ATOM 611 C CA . GLU A 1 77 ? 1.275 -8.833 11.462 1.00 55.72 77 GLU A CA 1
ATOM 612 C C . GLU A 1 77 ? 1.622 -10.053 12.327 1.00 55.72 77 GLU A C 1
ATOM 614 O O . GLU A 1 77 ? 1.397 -10.038 13.531 1.00 55.72 77 GLU A O 1
ATOM 619 N N . ARG A 1 78 ? 2.161 -11.133 11.749 1.00 47.31 78 ARG A N 1
ATOM 620 C CA . ARG A 1 78 ? 2.197 -12.429 12.446 1.00 47.31 78 ARG A CA 1
ATOM 621 C C . ARG A 1 78 ? 3.467 -12.727 13.254 1.00 47.31 78 ARG A C 1
ATOM 623 O O . ARG A 1 78 ? 3.583 -13.828 13.779 1.00 47.31 78 ARG A O 1
ATOM 630 N N . LEU A 1 79 ? 4.409 -11.785 13.349 1.00 44.53 79 LEU A N 1
ATOM 631 C CA . LEU A 1 79 ? 5.711 -11.984 14.014 1.00 44.53 79 LEU A CA 1
ATOM 632 C C . LEU A 1 79 ? 5.872 -11.249 15.354 1.00 44.53 79 LEU A C 1
ATOM 634 O O . LEU A 1 79 ? 6.981 -11.175 15.875 1.00 44.53 79 LEU A O 1
ATOM 638 N N . ILE A 1 80 ? 4.786 -10.744 15.940 1.00 44.25 80 ILE A N 1
ATOM 639 C CA . ILE A 1 80 ? 4.792 -10.248 17.321 1.00 44.25 80 ILE A CA 1
ATOM 640 C C . ILE A 1 80 ? 3.616 -10.902 18.053 1.00 44.25 80 ILE A C 1
ATOM 642 O O . ILE A 1 80 ? 2.540 -10.325 18.176 1.00 44.25 80 ILE A O 1
ATOM 646 N N . GLY A 1 81 ? 3.816 -12.161 18.437 1.00 37.41 81 GLY A N 1
ATOM 647 C CA . GLY A 1 81 ? 2.996 -12.895 19.398 1.00 37.41 81 GLY A CA 1
ATOM 648 C C . GLY A 1 81 ? 3.865 -13.302 20.572 1.00 37.41 81 GLY A C 1
ATOM 649 O O . GLY A 1 81 ? 5.045 -13.633 20.311 1.00 37.41 81 GLY A O 1
#

Foldseek 3Di:
DVVLVVLVPDDAQEDEEEVVCCVVCVVPVVSSCVSPVNYFYEYEYEPPDDDDPHHYDYPPDDPVSVVVSVVVSNCPPPPPD